Protein AF-A0AAD9ILD8-F1 (afdb_monomer_lite)

pLDDT: mean 74.72, std 15.96, range [44.88, 95.19]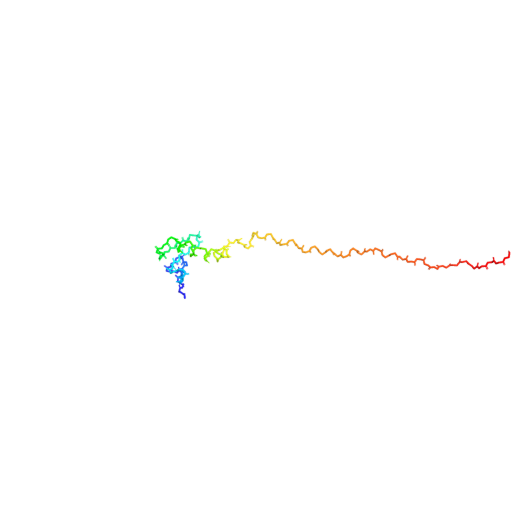

InterPro domains:
  IPR000814 TATA-box binding protein [PF00352] (3-55)
  IPR000814 TATA-box binding protein [PTHR10126] (3-57)
  IPR012295 TBP domain superfamily [G3DSA:3.30.310.10] (1-60)
  IPR030491 TATA-box binding protein, conserved site [PS00351] (3-52)

Foldseek 3Di:
DDDDCVVDQWDWDADPVVGWIWTQHPVRDIDIDDDPDPVSVVVVCVVCVVVVCVPPPCPVPPDDDDPPPPCPDPPPDPDDDDDDDDDDDDDDD

Structure (mmCIF, N/CA/C/O backbone):
data_AF-A0AAD9ILD8-F1
#
_entry.id   AF-A0AAD9ILD8-F1
#
loop_
_atom_site.group_PDB
_atom_site.id
_atom_site.type_symbol
_atom_site.label_atom_id
_atom_site.label_alt_id
_atom_site.label_comp_id
_atom_site.label_asym_id
_atom_site.label_entity_id
_atom_site.label_seq_id
_atom_site.pdbx_PDB_ins_code
_atom_site.Cartn_x
_atom_site.Cartn_y
_atom_site.Cartn_z
_atom_site.occupancy
_atom_site.B_iso_or_equiv
_atom_site.auth_seq_id
_atom_site.auth_comp_id
_atom_site.auth_asym_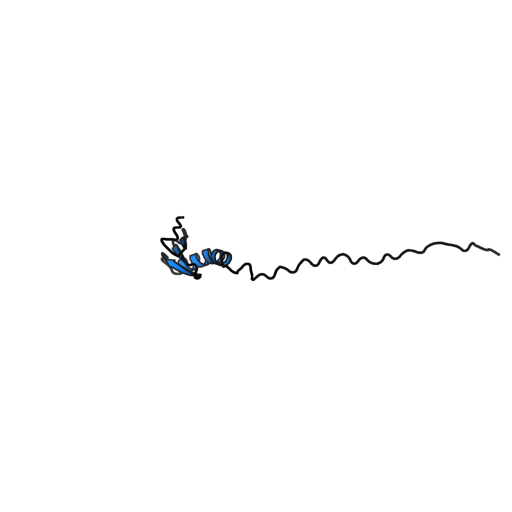id
_atom_site.auth_atom_id
_atom_site.pdbx_PDB_model_num
ATOM 1 N N . MET A 1 1 ? -12.983 -3.077 -11.817 1.00 53.91 1 MET A N 1
ATOM 2 C CA . MET A 1 1 ? -11.756 -2.263 -11.681 1.00 53.91 1 MET A CA 1
ATOM 3 C C . MET A 1 1 ? -11.662 -1.406 -12.930 1.00 53.91 1 MET A C 1
ATOM 5 O O . MET A 1 1 ? -11.897 -1.954 -13.997 1.00 53.91 1 MET A O 1
ATOM 9 N N . LEU A 1 2 ? -11.427 -0.099 -12.811 1.00 52.97 2 LEU A N 1
ATOM 10 C CA . LEU A 1 2 ? -11.302 0.807 -13.957 1.00 52.97 2 LEU A CA 1
ATOM 11 C C . LEU A 1 2 ? -9.838 1.249 -14.037 1.00 52.97 2 LEU A C 1
ATOM 13 O O . LEU A 1 2 ? -9.297 1.711 -13.033 1.00 52.97 2 LEU A O 1
ATOM 17 N N . TYR A 1 3 ? -9.201 1.047 -15.187 1.00 47.66 3 TYR A N 1
ATOM 18 C CA . TYR A 1 3 ? -7.809 1.410 -15.443 1.00 47.66 3 TYR A CA 1
ATOM 19 C C . TYR A 1 3 ? -7.769 2.309 -16.681 1.00 47.66 3 TYR A C 1
ATOM 21 O O . TYR A 1 3 ? -7.976 1.826 -17.790 1.00 47.66 3 TYR A O 1
ATOM 29 N N . GLU A 1 4 ? -7.533 3.608 -16.476 1.00 62.06 4 GLU A N 1
ATOM 30 C CA . GLU A 1 4 ? -7.332 4.605 -17.535 1.00 62.06 4 GLU A CA 1
ATOM 31 C C . GLU A 1 4 ? -5.950 5.259 -17.355 1.00 62.06 4 GLU A C 1
ATOM 33 O O . GLU A 1 4 ? -5.802 6.198 -16.568 1.00 62.06 4 GLU A O 1
ATOM 38 N N . PRO A 1 5 ? -4.906 4.746 -18.029 1.00 56.75 5 PRO A N 1
ATOM 39 C CA . PRO A 1 5 ? -3.526 5.188 -17.824 1.00 56.75 5 PRO A CA 1
ATOM 40 C C . PRO A 1 5 ? -3.253 6.632 -18.271 1.00 56.75 5 PRO A C 1
ATOM 42 O O . PRO A 1 5 ? -2.293 7.228 -17.788 1.00 56.75 5 PRO A O 1
ATOM 45 N N . GLU A 1 6 ? -4.094 7.218 -19.133 1.00 60.81 6 GLU A N 1
ATOM 46 C CA . GLU A 1 6 ? -4.014 8.649 -19.471 1.00 60.81 6 GLU A CA 1
ATOM 47 C C . GLU A 1 6 ? -4.453 9.564 -18.317 1.00 60.81 6 GLU A C 1
ATOM 49 O O . GLU A 1 6 ? -4.048 10.724 -18.271 1.00 60.81 6 GLU A O 1
ATOM 54 N N . LEU A 1 7 ? -5.236 9.052 -17.358 1.00 64.12 7 LEU A N 1
ATOM 55 C CA . LEU A 1 7 ? -5.763 9.844 -16.246 1.00 64.12 7 LEU A CA 1
ATOM 56 C C . LEU A 1 7 ? -4.899 9.764 -14.977 1.00 64.12 7 LEU A C 1
ATOM 58 O O . LEU A 1 7 ? -4.881 10.717 -14.196 1.00 64.12 7 LEU A O 1
ATOM 62 N N . PHE A 1 8 ? -4.195 8.648 -14.732 1.00 68.75 8 PHE A N 1
ATOM 63 C CA . PHE A 1 8 ? -3.352 8.507 -13.538 1.00 68.75 8 PHE A CA 1
ATOM 64 C C . PHE A 1 8 ? -2.214 7.474 -13.697 1.00 68.75 8 PHE A C 1
ATOM 66 O O . PHE A 1 8 ? -2.475 6.318 -14.031 1.00 68.75 8 PHE A O 1
ATOM 73 N N . PRO A 1 9 ? -0.952 7.822 -13.365 1.00 76.69 9 PRO A N 1
ATOM 74 C CA . PRO A 1 9 ? 0.219 6.955 -13.56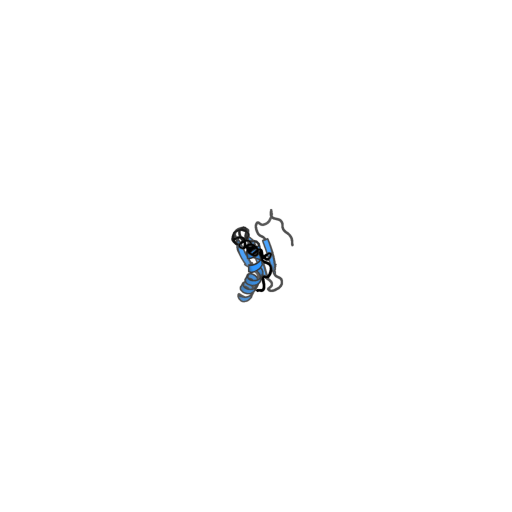7 1.00 76.69 9 PRO A CA 1
ATOM 75 C C . PRO A 1 9 ? 0.376 5.823 -12.527 1.00 76.69 9 PRO A C 1
ATOM 77 O O . PRO A 1 9 ? 1.443 5.211 -12.435 1.00 76.69 9 PRO A O 1
ATOM 80 N N . GLY A 1 10 ? -0.641 5.562 -11.699 1.00 83.06 10 GLY A N 1
ATOM 81 C CA . GLY A 1 10 ? -0.593 4.587 -10.606 1.00 83.06 10 GLY A CA 1
ATOM 82 C C . GLY A 1 10 ? -1.759 3.597 -10.623 1.00 83.06 10 GLY A C 1
ATOM 83 O O . GLY A 1 10 ? -2.859 3.905 -11.076 1.00 83.06 10 GLY A O 1
ATOM 84 N N . LEU A 1 11 ? -1.529 2.399 -10.090 1.00 86.88 11 LEU A N 1
ATOM 85 C CA . LEU A 1 11 ? -2.568 1.404 -9.843 1.00 86.88 11 LEU A CA 1
ATOM 86 C C . LEU A 1 11 ? -3.305 1.752 -8.545 1.00 86.88 11 LEU A C 1
ATOM 88 O O . LEU A 1 11 ? -2.679 1.911 -7.498 1.00 86.88 11 LEU A O 1
ATOM 92 N N . ILE A 1 12 ? -4.634 1.828 -8.607 1.00 89.75 12 ILE A N 1
ATOM 93 C CA . ILE A 1 12 ? -5.487 2.029 -7.433 1.00 89.75 12 ILE A CA 1
ATOM 94 C C . ILE A 1 12 ? -6.058 0.677 -7.011 1.00 89.75 12 ILE A C 1
ATOM 96 O O . ILE A 1 12 ? -6.910 0.112 -7.699 1.00 89.75 12 ILE A O 1
ATOM 100 N N . TYR A 1 13 ? -5.629 0.179 -5.856 1.00 89.25 13 TYR A N 1
ATOM 101 C CA . TYR A 1 13 ? -6.144 -1.046 -5.256 1.00 89.25 13 TYR A CA 1
ATOM 102 C C . TYR A 1 13 ? -7.009 -0.714 -4.038 1.00 89.25 13 TYR A C 1
ATOM 104 O O . TYR A 1 13 ? -6.599 0.025 -3.146 1.00 89.25 13 TYR A O 1
ATOM 112 N N . ARG A 1 14 ? -8.237 -1.237 -4.005 1.00 91.75 14 ARG A N 1
ATOM 113 C CA . ARG A 1 14 ? -9.192 -1.011 -2.911 1.00 91.75 14 ARG A CA 1
ATOM 114 C C . ARG A 1 14 ? -9.333 -2.300 -2.114 1.00 91.75 14 ARG A C 1
ATOM 116 O O . ARG A 1 14 ? -9.959 -3.245 -2.587 1.00 91.75 14 ARG A O 1
ATOM 123 N N . MET A 1 15 ? -8.756 -2.318 -0.920 1.00 89.25 15 MET A N 1
ATOM 124 C CA . MET A 1 15 ? -8.891 -3.419 0.024 1.00 89.25 15 MET A CA 1
ATOM 125 C C . MET A 1 15 ? -10.221 -3.282 0.773 1.00 89.25 15 MET A C 1
ATOM 127 O O . MET A 1 15 ? -10.608 -2.183 1.178 1.00 89.25 15 MET A O 1
ATOM 131 N N . VAL A 1 16 ? -10.951 -4.390 0.902 1.00 89.19 16 VAL A N 1
ATOM 132 C CA . VAL A 1 16 ? -12.258 -4.415 1.581 1.00 89.19 16 VAL A CA 1
ATOM 133 C C . VAL A 1 16 ? -12.076 -4.518 3.093 1.00 89.19 16 VAL A C 1
ATOM 135 O O . VAL A 1 16 ? -12.756 -3.807 3.830 1.00 89.19 16 VAL A O 1
ATOM 138 N N . ASP A 1 17 ? -11.130 -5.348 3.531 1.00 85.56 17 ASP A N 1
ATOM 139 C CA . ASP A 1 17 ? -10.804 -5.561 4.936 1.00 85.56 17 ASP A CA 1
ATOM 140 C C . ASP A 1 17 ? -9.282 -5.732 5.119 1.00 85.56 17 ASP A C 1
ATOM 142 O O . ASP A 1 17 ? -8.715 -6.685 4.578 1.00 85.56 17 ASP A O 1
ATOM 146 N N . PRO A 1 18 ? -8.598 -4.808 5.819 1.00 89.12 18 PRO A N 1
ATOM 147 C CA . PRO A 1 18 ? -9.093 -3.510 6.291 1.00 89.12 18 PRO A CA 1
ATOM 148 C C . PRO A 1 18 ? -9.510 -2.586 5.132 1.00 89.12 18 PRO A C 1
ATOM 150 O O . PRO A 1 18 ? -8.974 -2.662 4.025 1.00 89.12 18 PRO A O 1
ATOM 153 N N . LYS A 1 19 ? -10.463 -1.675 5.384 1.00 92.81 19 LYS A N 1
ATOM 154 C CA . LYS A 1 19 ? -10.988 -0.743 4.368 1.00 92.81 19 LYS A CA 1
ATOM 155 C C . LYS A 1 19 ? -9.970 0.352 4.031 1.00 92.81 19 LYS A C 1
ATOM 157 O O . LYS A 1 19 ? -10.062 1.476 4.523 1.00 92.81 19 LYS A O 1
ATOM 162 N N . ILE A 1 20 ? -9.010 0.017 3.175 1.00 94.12 20 ILE A N 1
ATOM 163 C CA . ILE A 1 20 ? -7.868 0.858 2.799 1.00 94.12 20 ILE A CA 1
ATOM 164 C C . ILE A 1 20 ? -7.772 0.960 1.278 1.00 94.12 20 ILE A C 1
ATOM 166 O O . ILE A 1 20 ? -8.081 0.027 0.536 1.00 94.12 20 ILE A O 1
ATOM 170 N N . VAL A 1 21 ? -7.318 2.116 0.805 1.00 94.00 21 VAL A N 1
ATOM 171 C CA . VAL A 1 21 ? -6.969 2.335 -0.598 1.00 94.00 21 VAL A CA 1
ATOM 172 C C . VAL A 1 21 ? -5.453 2.421 -0.718 1.00 94.00 21 VAL A C 1
ATOM 174 O O . VAL A 1 21 ? -4.803 3.173 0.008 1.00 94.00 21 VAL A O 1
ATOM 177 N N . LEU A 1 22 ? -4.901 1.645 -1.643 1.00 92.69 22 LEU A N 1
ATOM 178 C CA . LEU A 1 22 ? -3.489 1.611 -1.977 1.00 92.69 22 LEU A CA 1
ATOM 179 C C . LEU A 1 22 ? -3.284 2.239 -3.357 1.00 92.69 22 LEU A C 1
ATOM 181 O O . LEU A 1 22 ? -3.994 1.907 -4.307 1.00 92.69 22 LEU A O 1
ATOM 185 N N . LEU A 1 23 ? -2.312 3.141 -3.463 1.00 92.12 23 LEU A N 1
ATOM 186 C CA . LEU A 1 23 ? -1.845 3.707 -4.723 1.00 92.12 23 LEU A CA 1
ATOM 187 C C . LEU A 1 23 ? -0.426 3.201 -4.961 1.00 92.12 23 LEU A C 1
ATOM 189 O O . LEU A 1 23 ? 0.490 3.532 -4.206 1.00 92.12 23 LEU A O 1
ATOM 193 N N . ILE A 1 24 ? -0.256 2.381 -5.991 1.00 89.94 24 ILE A N 1
ATOM 194 C CA . ILE A 1 24 ? 1.015 1.740 -6.329 1.00 89.94 24 ILE A CA 1
ATOM 195 C C . ILE A 1 24 ? 1.539 2.374 -7.613 1.00 89.94 24 ILE A C 1
ATOM 197 O O . ILE A 1 24 ? 0.860 2.374 -8.638 1.00 89.94 24 ILE A O 1
ATOM 201 N N . PHE A 1 25 ? 2.754 2.906 -7.569 1.00 88.56 25 PHE A N 1
ATOM 202 C CA . PHE A 1 25 ? 3.403 3.511 -8.726 1.00 88.56 25 PHE A CA 1
ATOM 203 C C . PHE A 1 25 ? 4.448 2.564 -9.309 1.00 88.56 25 PHE A C 1
ATOM 205 O O . PHE A 1 25 ? 5.125 1.846 -8.576 1.00 88.56 25 PHE A O 1
ATOM 212 N N . VAL A 1 26 ? 4.666 2.641 -10.623 1.00 84.06 26 VAL A N 1
ATOM 213 C CA . VAL A 1 26 ? 5.707 1.865 -11.330 1.00 84.06 26 VAL A CA 1
ATOM 214 C C . VAL A 1 26 ? 7.126 2.092 -10.789 1.00 84.06 26 VAL A C 1
ATOM 216 O O . VAL A 1 26 ? 7.998 1.252 -10.969 1.00 84.06 26 VAL A O 1
ATOM 219 N N . SER A 1 27 ? 7.354 3.203 -10.079 1.00 85.06 27 SER A N 1
ATOM 220 C CA . SER A 1 27 ? 8.609 3.485 -9.368 1.00 85.06 27 SER A CA 1
ATOM 221 C C . SER A 1 27 ? 8.842 2.609 -8.128 1.00 85.06 27 SER A C 1
ATOM 223 O O . SER A 1 27 ? 9.898 2.708 -7.511 1.00 85.06 27 SER A O 1
ATOM 225 N N . GLY A 1 28 ? 7.859 1.801 -7.720 1.00 84.00 28 GLY A N 1
ATOM 226 C CA . GLY A 1 28 ? 7.878 1.034 -6.473 1.00 84.00 28 GLY A CA 1
ATOM 227 C C . GLY A 1 28 ? 7.399 1.824 -5.251 1.00 84.00 28 GLY A C 1
ATOM 228 O O . GLY A 1 28 ? 7.307 1.267 -4.161 1.00 84.00 28 GLY A O 1
ATOM 229 N N . LYS A 1 29 ? 7.056 3.110 -5.408 1.00 89.19 29 LYS A N 1
ATOM 230 C CA . LYS A 1 29 ? 6.414 3.889 -4.343 1.00 89.19 29 LYS A CA 1
ATOM 231 C C . LYS A 1 29 ? 4.995 3.374 -4.109 1.00 89.19 29 LYS A C 1
ATOM 233 O O . LYS A 1 29 ? 4.234 3.195 -5.060 1.00 89.19 29 LYS A O 1
ATOM 238 N N . VAL A 1 30 ? 4.637 3.196 -2.840 1.00 91.25 30 VAL A N 1
ATOM 239 C CA . VAL A 1 30 ? 3.300 2.774 -2.411 1.00 91.25 30 VAL A CA 1
ATOM 240 C C . VAL A 1 30 ? 2.763 3.784 -1.406 1.00 91.25 30 VAL A C 1
ATOM 242 O O . VAL A 1 30 ? 3.457 4.154 -0.461 1.00 91.25 30 VAL A O 1
ATOM 245 N N . VAL A 1 31 ? 1.527 4.229 -1.610 1.00 92.62 31 VAL A N 1
ATOM 246 C CA . VAL A 1 31 ? 0.794 5.092 -0.676 1.00 92.62 31 VAL A CA 1
ATOM 247 C C . VAL A 1 31 ? -0.408 4.316 -0.156 1.00 92.62 31 VAL A C 1
ATOM 249 O O . VAL A 1 31 ? -1.200 3.816 -0.949 1.00 92.62 31 VAL A O 1
ATOM 252 N N . LEU A 1 32 ? -0.555 4.230 1.166 1.00 94.19 32 LEU A N 1
ATOM 253 C CA . LEU A 1 32 ? -1.714 3.630 1.826 1.00 94.19 32 LEU A CA 1
ATOM 254 C C . LEU A 1 32 ? -2.534 4.740 2.487 1.00 94.19 32 LEU A C 1
ATOM 256 O O . LEU A 1 32 ? -1.983 5.580 3.196 1.00 94.19 32 LEU A O 1
ATOM 260 N N . THR A 1 33 ? -3.845 4.755 2.252 1.00 93.56 33 THR A N 1
ATOM 261 C CA . THR A 1 33 ? -4.757 5.763 2.809 1.00 93.56 33 THR A CA 1
ATOM 262 C C . THR A 1 33 ? -6.099 5.158 3.219 1.00 93.56 33 THR A C 1
ATOM 264 O O . THR A 1 33 ? -6.509 4.115 2.712 1.00 93.56 33 THR A O 1
ATOM 267 N N . GLY A 1 34 ? -6.797 5.817 4.145 1.00 91.69 34 GLY A N 1
ATOM 268 C CA . GLY A 1 34 ? -8.095 5.375 4.667 1.00 91.69 34 GLY A CA 1
ATOM 269 C C . GLY A 1 34 ? -8.033 4.516 5.934 1.00 91.69 34 GLY A C 1
ATOM 270 O O . GLY A 1 34 ? -9.083 4.163 6.462 1.00 91.69 34 GLY A O 1
ATOM 271 N N . ALA A 1 35 ? -6.834 4.232 6.450 1.00 93.88 35 ALA A N 1
ATOM 272 C CA . ALA A 1 35 ? -6.655 3.544 7.724 1.00 93.88 35 ALA A CA 1
ATOM 273 C C . ALA A 1 35 ? -7.063 4.443 8.902 1.00 93.88 35 ALA A C 1
ATOM 275 O O . ALA A 1 35 ? -6.690 5.618 8.953 1.00 93.88 35 ALA A O 1
ATOM 276 N N . LYS A 1 36 ? -7.797 3.887 9.869 1.00 93.62 36 LYS A N 1
ATOM 277 C CA . LYS A 1 36 ? -8.144 4.565 11.132 1.00 93.62 36 LYS A CA 1
ATOM 278 C C . LYS A 1 36 ? -7.116 4.311 12.222 1.00 93.62 36 LYS A C 1
ATOM 280 O O . LYS A 1 36 ? -6.997 5.102 13.157 1.00 93.62 36 LYS A O 1
ATOM 285 N N . LYS A 1 37 ? -6.407 3.191 12.117 1.00 94.75 37 LYS A N 1
ATOM 286 C CA . LYS A 1 37 ? -5.387 2.766 13.068 1.00 94.75 37 LYS A CA 1
ATOM 287 C C . LYS A 1 37 ? -4.117 2.362 12.340 1.00 94.75 37 LYS A C 1
ATOM 289 O O . LYS A 1 37 ? -4.146 1.994 11.167 1.00 94.75 37 LYS A O 1
ATOM 294 N N . ARG A 1 38 ? -2.990 2.412 13.045 1.00 92.88 38 ARG A N 1
ATOM 295 C CA . ARG A 1 38 ? -1.691 2.077 12.457 1.00 92.88 38 ARG A CA 1
ATOM 296 C C . ARG A 1 38 ? -1.598 0.587 12.119 1.00 92.88 38 ARG A C 1
ATOM 298 O O . ARG A 1 38 ? -1.001 0.228 11.111 1.00 92.88 38 ARG A O 1
ATOM 305 N N . GLU A 1 39 ? -2.234 -0.265 12.911 1.00 95.19 39 GLU A N 1
ATOM 306 C CA . GLU A 1 39 ? -2.253 -1.719 12.732 1.00 95.19 39 GLU A CA 1
ATOM 307 C C . GLU A 1 39 ? -2.897 -2.120 11.398 1.00 95.19 39 GLU A C 1
ATOM 309 O O . GLU A 1 39 ? -2.432 -3.048 10.742 1.00 95.19 39 GLU A O 1
ATOM 314 N N . GLU A 1 40 ? -3.909 -1.374 10.947 1.00 93.56 40 GLU A N 1
ATOM 315 C CA . GLU A 1 40 ? -4.567 -1.602 9.655 1.00 93.56 40 GLU A CA 1
ATOM 316 C C . GLU A 1 40 ? -3.611 -1.337 8.481 1.00 93.56 40 GLU A C 1
ATOM 318 O O . GLU A 1 40 ? -3.667 -2.035 7.471 1.00 93.56 40 GLU A O 1
ATOM 323 N N . ILE A 1 41 ? -2.698 -0.366 8.621 1.00 92.88 41 ILE A N 1
ATOM 324 C CA . ILE A 1 41 ? -1.672 -0.076 7.607 1.00 92.88 41 ILE A CA 1
ATOM 325 C C . ILE A 1 41 ? -0.721 -1.265 7.477 1.00 92.88 41 ILE A C 1
ATOM 327 O O . ILE A 1 41 ? -0.443 -1.701 6.361 1.00 92.88 41 ILE A O 1
ATOM 331 N N . TYR A 1 42 ? -0.247 -1.798 8.607 1.00 93.69 42 TYR A N 1
ATOM 332 C CA . TYR A 1 42 ? 0.644 -2.957 8.606 1.00 93.69 42 TYR A CA 1
ATOM 333 C C . TYR A 1 42 ? -0.049 -4.186 8.017 1.00 93.69 42 TYR A C 1
ATOM 335 O O . TYR A 1 42 ? 0.503 -4.809 7.117 1.00 93.69 42 TYR A O 1
ATOM 343 N N . ALA A 1 43 ? -1.285 -4.476 8.431 1.00 93.12 43 ALA A N 1
ATOM 344 C CA . ALA A 1 43 ? -2.057 -5.590 7.885 1.00 93.12 43 ALA A CA 1
ATOM 345 C C . ALA A 1 43 ? -2.272 -5.465 6.364 1.00 93.12 43 ALA A C 1
ATOM 347 O O . ALA A 1 43 ? -2.071 -6.426 5.623 1.00 93.12 43 ALA A O 1
ATOM 348 N N . ALA A 1 44 ? -2.628 -4.273 5.872 1.00 92.19 44 ALA A N 1
ATOM 349 C CA . ALA A 1 44 ? -2.796 -4.048 4.438 1.00 92.19 44 ALA A CA 1
ATOM 350 C C . ALA A 1 44 ? -1.485 -4.209 3.657 1.00 92.19 44 ALA A C 1
ATOM 352 O O . ALA A 1 44 ? -1.498 -4.732 2.540 1.00 92.19 44 ALA A O 1
ATOM 353 N N . PHE A 1 45 ? -0.364 -3.766 4.230 1.00 91.25 45 PHE A N 1
ATOM 354 C CA . PHE A 1 45 ? 0.945 -3.920 3.608 1.00 91.25 45 PHE A CA 1
ATOM 355 C C . PHE A 1 45 ? 1.368 -5.392 3.537 1.00 91.25 45 PHE A C 1
ATOM 357 O O . PHE A 1 45 ? 1.741 -5.853 2.462 1.00 91.25 45 PHE A O 1
ATOM 364 N N . GLU A 1 46 ? 1.230 -6.148 4.628 1.00 91.88 46 GLU A N 1
ATOM 365 C CA . GLU A 1 46 ? 1.524 -7.590 4.665 1.00 91.88 46 GLU A CA 1
ATOM 366 C C . GLU A 1 46 ? 0.677 -8.380 3.655 1.00 91.88 46 GLU A C 1
ATOM 368 O O . GLU A 1 46 ? 1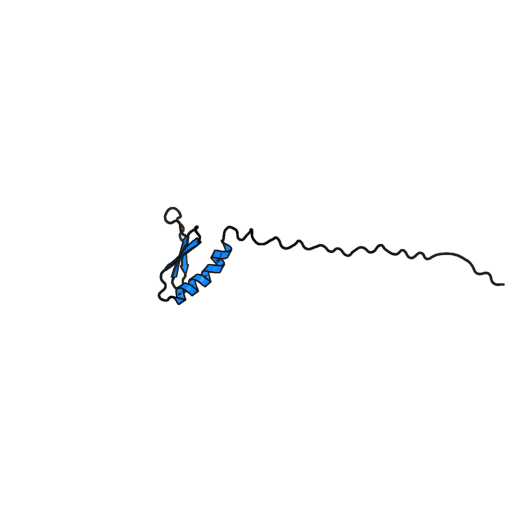.185 -9.267 2.974 1.00 91.88 46 GLU A O 1
ATOM 373 N N . ASN A 1 47 ? -0.593 -8.008 3.475 1.00 89.38 47 ASN A N 1
ATOM 374 C CA . ASN A 1 47 ? -1.474 -8.653 2.500 1.00 89.38 47 ASN A CA 1
ATOM 375 C C . ASN A 1 47 ? -1.032 -8.428 1.044 1.00 89.38 47 ASN A C 1
ATOM 377 O O . ASN A 1 47 ? -1.187 -9.318 0.208 1.00 89.38 47 ASN A O 1
ATOM 381 N N . ILE A 1 48 ? -0.518 -7.238 0.710 1.00 88.50 48 ILE A N 1
ATOM 382 C CA . ILE A 1 48 ? -0.158 -6.890 -0.676 1.00 88.50 48 ILE A CA 1
ATOM 383 C C . ILE A 1 48 ? 1.312 -7.179 -1.003 1.00 88.50 48 ILE A C 1
ATOM 385 O O . ILE A 1 48 ? 1.660 -7.350 -2.172 1.00 88.50 48 ILE A O 1
ATOM 389 N N . TYR A 1 49 ? 2.186 -7.244 0.002 1.00 89.06 49 TYR A N 1
ATOM 390 C CA . TYR A 1 49 ? 3.627 -7.407 -0.180 1.00 89.06 49 TYR A CA 1
ATOM 391 C C . TYR A 1 49 ? 4.022 -8.652 -1.003 1.00 89.06 49 TYR A C 1
ATOM 393 O O . TYR A 1 49 ? 4.851 -8.504 -1.907 1.00 89.06 49 TYR A O 1
ATOM 401 N N . PRO A 1 50 ? 3.419 -9.846 -0.803 1.00 89.12 50 PRO A N 1
ATOM 402 C CA . PRO A 1 50 ? 3.711 -11.023 -1.624 1.00 89.12 50 PRO A CA 1
ATOM 403 C C . PRO A 1 50 ? 3.400 -10.796 -3.105 1.00 89.12 50 PRO A C 1
ATOM 405 O O . PRO A 1 50 ? 4.207 -11.138 -3.967 1.00 89.12 50 PRO A O 1
ATOM 408 N N . VAL A 1 51 ? 2.273 -10.138 -3.388 1.00 86.44 51 VAL A N 1
ATOM 409 C CA . VAL A 1 51 ? 1.832 -9.813 -4.748 1.00 86.44 51 VAL A CA 1
ATOM 410 C C . VAL A 1 51 ? 2.822 -8.846 -5.397 1.00 86.44 51 VAL A C 1
ATOM 412 O O . VAL A 1 51 ? 3.303 -9.084 -6.499 1.00 86.44 51 VAL A O 1
ATOM 415 N N . LEU A 1 52 ? 3.211 -7.776 -4.696 1.00 85.31 52 LEU A N 1
ATOM 416 C CA . LEU A 1 52 ? 4.197 -6.820 -5.216 1.00 85.31 52 LEU A CA 1
ATOM 417 C C . LEU A 1 52 ? 5.555 -7.474 -5.504 1.00 85.31 52 LEU A C 1
ATOM 419 O O . LEU A 1 52 ? 6.228 -7.095 -6.465 1.00 85.31 52 LEU A O 1
ATOM 423 N N . LYS A 1 53 ? 5.959 -8.451 -4.686 1.00 84.38 53 LYS A N 1
ATOM 424 C CA . LYS A 1 53 ? 7.208 -9.196 -4.869 1.00 84.38 53 LYS A CA 1
ATOM 425 C C . LYS A 1 53 ? 7.173 -10.072 -6.123 1.00 84.38 53 LYS A C 1
ATOM 427 O O . LYS A 1 53 ? 8.175 -10.124 -6.833 1.00 84.38 53 LYS A O 1
ATOM 432 N N . GLU A 1 54 ? 6.039 -10.705 -6.413 1.00 82.75 54 GLU A N 1
ATOM 433 C CA . GLU A 1 54 ? 5.838 -11.536 -7.607 1.00 82.75 54 GLU A CA 1
ATOM 434 C C . GLU A 1 54 ? 5.956 -10.722 -8.906 1.00 82.75 54 GLU A C 1
ATOM 436 O O . GLU A 1 54 ? 6.595 -11.154 -9.864 1.00 82.75 54 GLU A O 1
ATOM 441 N N . PHE A 1 55 ? 5.430 -9.494 -8.918 1.00 78.75 55 PHE A N 1
ATOM 442 C CA . PHE A 1 55 ? 5.458 -8.616 -10.096 1.00 78.75 55 PHE A CA 1
ATOM 443 C C . PHE A 1 55 ? 6.716 -7.740 -10.206 1.00 78.75 55 PHE A C 1
ATOM 445 O O . PHE A 1 55 ? 6.787 -6.854 -11.066 1.00 78.75 55 PHE A O 1
ATOM 452 N N . LYS A 1 56 ? 7.742 -7.968 -9.374 1.00 77.25 56 LYS A N 1
ATOM 453 C CA . LYS A 1 56 ? 9.017 -7.254 -9.494 1.00 77.25 56 LYS A CA 1
ATOM 454 C C . LYS A 1 56 ? 9.705 -7.660 -10.801 1.00 77.25 56 LYS A C 1
ATOM 456 O O . LYS A 1 56 ? 10.230 -8.765 -10.934 1.00 77.25 56 LYS A O 1
ATOM 461 N N . LYS A 1 57 ? 9.764 -6.731 -11.760 1.00 66.38 57 LYS A N 1
ATOM 462 C CA . LYS A 1 57 ? 10.531 -6.887 -13.005 1.00 66.38 57 LYS A CA 1
ATOM 463 C C . LYS A 1 57 ? 12.009 -7.119 -12.656 1.00 66.38 57 LYS A C 1
ATOM 465 O O . LYS A 1 57 ? 12.691 -6.196 -12.222 1.00 66.38 57 LYS A O 1
ATOM 470 N N . GLY A 1 58 ? 12.456 -8.369 -12.783 1.00 59.22 58 GLY A N 1
ATOM 471 C CA . GLY A 1 58 ? 13.793 -8.840 -12.394 1.00 59.22 58 GLY A CA 1
ATOM 472 C C . GLY A 1 58 ? 13.799 -10.100 -11.518 1.00 59.22 58 GLY A C 1
ATOM 473 O O . GLY A 1 58 ? 14.804 -10.793 -11.488 1.00 59.22 58 GLY A O 1
ATOM 474 N N . ALA A 1 59 ? 12.684 -10.470 -10.876 1.00 54.06 59 ALA A N 1
ATOM 475 C CA . ALA A 1 59 ? 12.628 -11.674 -10.032 1.00 54.06 59 ALA A CA 1
ATOM 476 C C . ALA A 1 59 ? 12.775 -12.998 -10.813 1.00 54.06 59 ALA A C 1
ATOM 478 O O . ALA A 1 59 ? 13.112 -14.018 -10.227 1.00 54.06 59 ALA A O 1
ATOM 479 N N . LEU A 1 60 ? 12.582 -12.978 -12.138 1.00 54.91 60 LEU A N 1
ATOM 480 C CA . LEU A 1 60 ? 12.842 -14.125 -13.020 1.00 54.91 60 LEU A CA 1
ATOM 481 C C . LEU A 1 60 ? 14.318 -14.257 -13.444 1.00 54.91 60 LEU A C 1
ATOM 483 O O . LEU A 1 60 ? 14.623 -15.094 -14.287 1.00 54.91 60 LEU A O 1
ATOM 487 N N . MET A 1 61 ? 15.222 -13.425 -12.913 1.00 55.31 61 MET A N 1
ATOM 488 C CA . MET A 1 61 ? 16.657 -13.464 -13.232 1.00 55.31 61 MET A CA 1
ATOM 489 C C . MET A 1 61 ? 17.553 -13.865 -12.046 1.00 55.31 61 MET A C 1
ATOM 491 O O . MET A 1 61 ? 18.731 -14.111 -12.274 1.00 55.31 61 MET A O 1
ATOM 495 N N . ASP A 1 62 ? 17.012 -13.995 -10.825 1.00 58.91 62 ASP A N 1
ATOM 496 C CA . ASP A 1 62 ? 17.806 -14.242 -9.601 1.00 58.91 62 ASP A CA 1
ATOM 497 C C . ASP A 1 62 ? 17.703 -15.674 -9.038 1.00 58.91 62 ASP A C 1
ATOM 499 O O . ASP A 1 62 ? 18.313 -15.979 -8.014 1.00 58.91 62 ASP A O 1
ATOM 503 N N . SER A 1 63 ? 16.948 -16.580 -9.666 1.00 51.84 63 SER A N 1
ATOM 504 C CA . SER A 1 63 ? 17.117 -18.008 -9.387 1.00 51.84 63 SER A CA 1
ATOM 505 C C . SER A 1 63 ? 18.101 -18.558 -10.404 1.00 51.84 63 SER A C 1
ATOM 507 O O . SER A 1 63 ? 17.721 -18.765 -11.560 1.00 51.84 63 SER A O 1
ATOM 509 N N . ASP A 1 64 ? 19.344 -18.802 -9.983 1.00 63.25 64 ASP A N 1
ATOM 510 C CA . ASP A 1 64 ? 20.214 -19.731 -10.700 1.00 63.25 64 ASP A CA 1
ATOM 511 C C . ASP A 1 64 ? 19.360 -20.937 -11.127 1.00 63.25 64 ASP A C 1
ATOM 513 O O . ASP A 1 64 ? 18.596 -21.456 -10.297 1.00 63.25 64 ASP A O 1
ATOM 517 N N . PRO A 1 65 ? 19.394 -21.356 -12.407 1.00 65.00 65 PRO A N 1
ATOM 518 C CA . PRO A 1 65 ? 18.656 -22.537 -12.818 1.00 65.00 65 PRO A CA 1
ATOM 519 C C . PRO A 1 65 ? 19.051 -23.674 -11.867 1.00 65.00 65 PRO A C 1
ATOM 521 O O . PRO A 1 65 ? 20.248 -23.830 -11.595 1.00 65.00 65 PRO A O 1
ATOM 524 N N . PRO A 1 66 ? 18.086 -24.442 -11.317 1.00 64.19 66 PRO A N 1
ATOM 525 C CA . PRO A 1 66 ? 18.428 -25.572 -10.469 1.00 64.19 66 PRO A CA 1
ATOM 526 C C . PRO A 1 66 ? 19.447 -26.422 -11.234 1.00 64.19 66 PRO A C 1
ATOM 528 O O . PRO A 1 66 ? 19.253 -26.632 -12.439 1.00 64.19 66 PRO A O 1
ATOM 531 N N . PRO A 1 67 ? 20.553 -26.850 -10.594 1.00 65.50 67 PRO A N 1
ATOM 532 C CA . PRO A 1 67 ? 21.570 -27.628 -11.281 1.00 65.50 67 PRO A CA 1
ATOM 533 C C . PRO A 1 67 ? 20.872 -28.783 -11.989 1.00 65.50 67 PRO A C 1
ATOM 535 O O . PRO A 1 67 ? 20.050 -29.476 -11.381 1.00 65.50 67 PRO A O 1
ATOM 538 N N . LEU A 1 68 ? 21.139 -28.926 -13.293 1.00 66.12 68 LEU A N 1
ATOM 539 C CA . LEU A 1 68 ? 20.543 -29.983 -14.103 1.00 66.12 68 LEU A CA 1
ATOM 540 C C . LEU A 1 68 ? 20.677 -31.310 -13.344 1.00 66.12 68 LEU A C 1
ATOM 542 O O . LEU A 1 68 ? 21.748 -31.562 -12.778 1.00 66.12 68 LEU A O 1
ATOM 546 N N . PRO A 1 69 ? 19.629 -32.156 -13.314 1.00 63.44 69 PRO A N 1
ATOM 547 C CA . PRO A 1 69 ? 19.741 -33.482 -12.735 1.00 63.44 69 PRO A CA 1
ATOM 548 C C . PRO A 1 69 ? 20.942 -34.176 -13.370 1.00 63.44 69 PRO A C 1
ATOM 550 O O . PRO A 1 69 ? 20.943 -34.450 -14.571 1.00 63.44 69 PRO A O 1
ATOM 553 N N . GLN A 1 70 ? 21.986 -34.422 -12.578 1.00 63.47 70 GLN A N 1
ATOM 554 C CA . GLN A 1 70 ? 23.123 -35.196 -13.042 1.00 63.47 70 GLN A CA 1
ATOM 555 C C . GLN A 1 70 ? 22.583 -36.595 -13.295 1.00 63.47 70 GLN A C 1
ATOM 557 O O . GLN A 1 70 ? 22.272 -37.321 -12.345 1.00 63.47 70 GLN A O 1
ATOM 562 N N . ILE A 1 71 ? 22.415 -36.960 -14.568 1.00 65.56 71 ILE A N 1
ATOM 563 C CA . ILE A 1 71 ? 22.072 -38.323 -14.957 1.00 65.56 71 ILE A CA 1
ATOM 564 C C . ILE A 1 71 ? 23.299 -39.163 -14.612 1.00 65.56 71 ILE A C 1
ATOM 566 O O . ILE A 1 71 ? 24.178 -39.405 -15.435 1.00 65.56 71 ILE A O 1
ATOM 570 N N . THR A 1 72 ? 23.382 -39.570 -13.348 1.00 62.94 72 THR A N 1
ATOM 571 C CA . THR A 1 72 ? 24.282 -40.621 -12.899 1.00 62.94 72 THR A CA 1
ATOM 572 C C . THR A 1 72 ? 23.708 -41.899 -13.482 1.00 62.94 72 THR A C 1
ATOM 574 O O . THR A 1 72 ? 22.935 -42.609 -12.844 1.00 62.94 72 THR A O 1
ATOM 577 N N . GLY A 1 73 ? 24.006 -42.141 -14.757 1.00 63.62 73 GLY A N 1
ATOM 578 C CA . GLY A 1 73 ? 23.751 -43.435 -15.358 1.00 63.62 73 GLY A CA 1
ATOM 579 C C . GLY A 1 73 ? 24.460 -44.500 -14.516 1.00 63.62 73 GLY A C 1
ATOM 580 O O . GLY A 1 73 ? 25.557 -44.240 -14.005 1.00 63.62 73 GLY A O 1
ATOM 581 N N . PRO A 1 74 ? 23.867 -45.688 -14.328 1.00 59.69 74 PRO A N 1
ATOM 582 C CA . PRO A 1 74 ? 24.588 -46.787 -13.715 1.00 59.69 74 PRO A CA 1
ATOM 583 C C . PRO A 1 74 ? 25.842 -47.039 -14.553 1.00 59.69 74 PRO A C 1
ATOM 585 O O . PRO A 1 74 ? 25.768 -47.304 -15.752 1.00 59.69 74 PRO A O 1
ATOM 588 N N . ARG A 1 75 ? 27.006 -46.894 -13.915 1.00 58.62 75 ARG A N 1
ATOM 589 C CA . ARG A 1 75 ? 28.308 -47.256 -14.472 1.00 58.62 75 ARG A CA 1
ATOM 590 C C . ARG A 1 75 ? 28.196 -48.684 -15.000 1.00 58.62 75 ARG A C 1
ATOM 592 O O . ARG A 1 75 ? 28.108 -49.615 -14.203 1.00 58.62 75 ARG A O 1
ATOM 599 N N . ALA A 1 76 ? 28.175 -48.851 -16.321 1.00 60.69 76 ALA A N 1
ATOM 600 C CA . ALA A 1 76 ? 28.283 -50.163 -16.935 1.00 60.69 76 ALA A CA 1
ATOM 601 C C . ALA A 1 76 ? 29.613 -50.770 -16.468 1.00 60.69 76 ALA A C 1
ATOM 603 O O . ALA A 1 76 ? 30.691 -50.281 -16.811 1.00 60.69 76 ALA A O 1
ATOM 604 N N . GLN A 1 77 ? 29.538 -51.775 -15.597 1.00 57.41 77 GLN A N 1
ATOM 605 C CA . GLN A 1 77 ? 30.693 -52.598 -15.275 1.00 57.4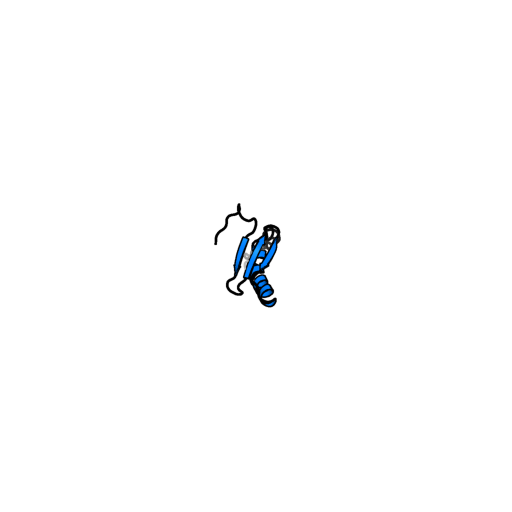1 77 GLN A CA 1
ATOM 606 C C . GLN A 1 77 ? 31.005 -53.425 -16.526 1.00 57.41 77 GLN A C 1
ATOM 608 O O . GLN A 1 77 ? 30.075 -54.001 -17.097 1.00 57.41 77 GLN A O 1
ATOM 613 N N . PRO A 1 78 ? 32.264 -53.485 -16.993 1.00 49.72 78 PRO A N 1
ATOM 614 C CA . PRO A 1 78 ? 32.611 -54.411 -18.053 1.00 49.72 78 PRO A CA 1
ATOM 615 C C . PRO A 1 78 ? 32.320 -55.831 -17.557 1.00 49.72 78 PRO A C 1
ATOM 617 O O . PRO A 1 78 ? 32.813 -56.266 -16.517 1.00 49.72 78 PRO A O 1
ATOM 620 N N . SER A 1 79 ? 31.448 -56.508 -18.294 1.00 55.59 79 SER A N 1
ATOM 621 C CA . SER A 1 79 ? 31.042 -57.893 -18.109 1.00 55.59 79 SER A CA 1
ATOM 622 C C . SER A 1 79 ? 32.264 -58.805 -18.016 1.00 55.59 79 SER A C 1
ATOM 624 O O . SER A 1 79 ? 33.020 -58.932 -18.979 1.00 55.59 79 SER A O 1
ATOM 626 N N . VAL A 1 80 ? 32.440 -59.462 -16.870 1.00 63.50 80 VAL A N 1
ATOM 627 C CA . VAL A 1 80 ? 33.340 -60.609 -16.742 1.00 63.50 80 VAL A CA 1
ATOM 628 C C . VAL A 1 80 ? 32.771 -61.754 -17.580 1.00 63.50 80 VAL A C 1
ATOM 630 O O . VAL A 1 80 ? 31.689 -62.266 -17.306 1.00 63.50 80 VAL A O 1
ATOM 633 N N . THR A 1 81 ? 33.469 -62.132 -18.645 1.00 62.72 81 THR A N 1
ATOM 634 C CA . THR A 1 81 ? 33.166 -63.354 -19.395 1.00 62.72 81 THR A CA 1
ATOM 635 C C . THR A 1 81 ? 33.612 -64.562 -18.571 1.00 62.72 81 THR A C 1
ATOM 637 O O . THR A 1 81 ? 34.785 -64.613 -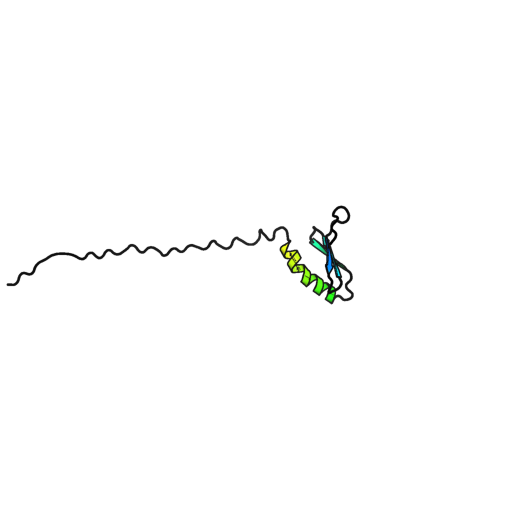18.191 1.00 62.72 81 THR A O 1
ATOM 640 N N . PRO A 1 82 ? 32.744 -65.551 -18.304 1.00 52.94 82 PRO A N 1
ATOM 641 C CA . PRO A 1 82 ? 33.181 -66.814 -17.737 1.00 52.94 82 PRO A CA 1
ATOM 642 C C . PRO A 1 82 ? 33.824 -67.634 -18.861 1.00 52.94 82 PRO A C 1
ATOM 644 O O . PRO A 1 82 ? 33.143 -68.088 -19.776 1.00 52.94 82 PRO A O 1
ATOM 647 N N . SER A 1 83 ? 35.145 -67.800 -18.828 1.00 58.44 83 SER A N 1
ATOM 648 C CA . SER A 1 83 ? 35.828 -68.797 -19.652 1.00 58.44 83 SER A CA 1
ATOM 649 C C . SER A 1 83 ? 35.763 -70.144 -18.933 1.00 58.44 83 SER A C 1
ATOM 651 O O . SER A 1 83 ? 36.633 -70.463 -18.121 1.00 58.44 83 SER A O 1
ATOM 653 N N . SER A 1 84 ? 34.704 -70.904 -19.195 1.00 62.88 84 SER A N 1
ATOM 654 C CA . SER A 1 84 ? 34.669 -72.350 -18.980 1.00 62.88 84 SER A CA 1
ATOM 655 C C . SER A 1 84 ? 34.775 -73.062 -20.325 1.00 62.88 84 SER A C 1
ATOM 657 O O . SER A 1 84 ? 34.244 -72.567 -21.316 1.00 62.88 84 SER A O 1
ATOM 659 N N . ASP A 1 85 ? 35.410 -74.233 -20.276 1.00 53.16 85 ASP A N 1
ATOM 660 C CA . ASP A 1 85 ? 35.566 -75.263 -21.313 1.00 53.16 85 ASP A CA 1
ATOM 661 C C . ASP A 1 85 ? 36.845 -75.131 -22.166 1.00 53.16 85 ASP A C 1
ATOM 663 O O . ASP A 1 85 ? 37.157 -74.074 -22.694 1.00 53.16 85 ASP A O 1
ATOM 667 N N . LEU A 1 86 ? 37.673 -76.163 -22.360 1.00 53.97 86 LEU A N 1
ATOM 668 C CA . LEU A 1 86 ? 37.501 -77.597 -22.124 1.00 53.97 86 LEU A CA 1
ATOM 669 C C . LEU A 1 86 ? 38.871 -78.294 -22.264 1.00 53.97 86 LEU A C 1
ATOM 671 O O . LEU A 1 86 ? 39.658 -77.918 -23.129 1.00 53.97 86 LEU A O 1
ATOM 675 N N . GLY A 1 87 ? 39.084 -79.391 -21.530 1.00 44.88 87 GLY A N 1
ATOM 676 C CA . GLY A 1 87 ? 39.752 -80.567 -22.105 1.00 44.88 87 GLY A CA 1
ATOM 677 C C . GLY A 1 87 ? 41.094 -81.004 -21.512 1.00 44.88 87 GLY A C 1
ATOM 678 O O . GLY A 1 87 ? 42.151 -80.598 -21.980 1.00 44.88 87 GLY A O 1
ATOM 679 N N . ALA A 1 88 ? 41.046 -81.996 -20.622 1.00 58.25 88 ALA A N 1
ATOM 680 C CA . ALA A 1 88 ? 41.971 -83.130 -20.680 1.00 58.25 88 ALA A CA 1
ATOM 681 C C . ALA A 1 88 ? 41.247 -84.397 -20.167 1.00 58.25 88 ALA A C 1
ATOM 683 O O . ALA A 1 88 ? 40.647 -84.344 -19.091 1.00 58.25 88 ALA A O 1
ATOM 684 N N . PRO A 1 89 ? 41.225 -85.505 -20.934 1.00 63.59 89 PRO A N 1
ATOM 685 C CA . PRO A 1 89 ? 40.540 -86.741 -20.555 1.00 63.59 89 PRO A CA 1
ATOM 686 C C . PRO A 1 89 ? 41.353 -87.561 -19.532 1.00 63.59 89 PRO A C 1
ATOM 688 O O . PRO A 1 89 ? 42.545 -87.307 -19.346 1.00 63.59 89 PRO A O 1
ATOM 691 N N . PRO A 1 90 ? 40.728 -88.547 -18.859 1.00 61.50 90 PRO A N 1
ATOM 692 C CA . PRO A 1 90 ? 41.356 -89.274 -17.769 1.00 61.50 90 PRO A CA 1
ATOM 693 C C . PRO A 1 90 ? 42.215 -90.423 -18.305 1.00 61.50 90 PRO A C 1
ATOM 695 O O . PRO A 1 90 ? 41.759 -91.204 -19.138 1.00 61.50 90 PRO A O 1
ATOM 698 N N . SER A 1 91 ? 43.418 -90.580 -17.758 1.00 62.62 91 SER A N 1
ATOM 699 C CA . SER A 1 91 ? 44.218 -91.795 -17.927 1.00 62.62 91 SER A CA 1
ATOM 700 C C . SER A 1 91 ? 44.446 -92.427 -16.559 1.00 62.62 91 SER A C 1
ATOM 702 O O . SER A 1 91 ? 45.203 -91.905 -15.745 1.00 62.62 91 SER A O 1
ATOM 704 N N . GLN A 1 92 ? 43.743 -93.533 -16.308 1.00 60.06 92 GLN A N 1
ATOM 705 C CA . GLN A 1 92 ? 44.088 -94.503 -15.273 1.00 60.06 92 GLN A CA 1
ATOM 706 C C . GLN A 1 92 ? 45.066 -95.529 -15.852 1.00 60.06 92 GLN A C 1
ATOM 708 O O . GLN A 1 92 ? 44.692 -96.238 -16.787 1.00 60.06 92 GLN A O 1
ATOM 713 N N . LEU A 1 93 ? 46.276 -95.582 -15.288 1.00 47.97 93 LEU A N 1
ATOM 714 C CA . LEU A 1 93 ? 47.024 -96.761 -14.804 1.00 47.97 93 LEU A CA 1
ATOM 715 C C . LEU A 1 93 ? 48.444 -96.335 -14.421 1.00 47.97 93 LEU A C 1
ATOM 717 O O . LEU A 1 93 ? 49.112 -95.698 -15.265 1.00 47.97 93 LEU A O 1
#

Organism: Prototheca wickerhamii (NCBI:txid3111)

Sequence (93 aa):
MLYEPELFPGLIYRMVDPKIVLLIFVSGKVVLTGAKKREEIYAAFENIYPVLKEFKKGALMDSDPPPLPQITGPRAQPSVTPSSDLGAPPSQL

Secondary structure (DSSP, 8-state):
----TTT-SEEEEEETTTTEEEEEETTS-EEEE--SSHHHHHHHHHHHHHHHHHT-TTTTSSS-PPPP--------PPP--------------

Radius of gyration: 35.34 Å; chains: 1; bounding box: 59×107×35 Å